Protein AF-A0AAF0U0N3-F1 (afdb_monomer)

pLDDT: mean 76.11, std 12.19, range [49.28, 90.12]

InterPro domains:
  IPR043502 DNA/RNA polymerase superfamily [SSF56672] (22-123)

Solvent-accessible surface area (backbone atoms only — not comparable to f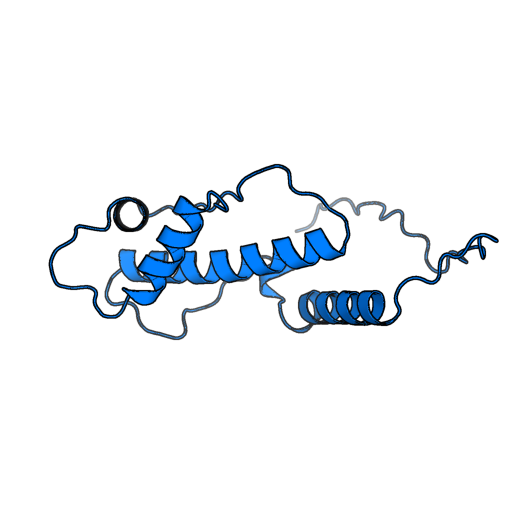ull-atom values): 8880 Å² total; per-residue (Å²): 142,88,81,78,78,78,75,84,73,92,66,73,85,82,70,76,77,73,83,59,97,74,71,68,82,70,56,64,66,58,52,53,52,51,52,51,53,52,51,43,43,68,75,76,32,54,63,78,77,41,98,60,92,77,82,73,93,64,91,58,96,41,70,50,53,43,51,44,53,49,51,44,53,50,46,56,51,50,56,50,50,52,51,54,36,47,77,71,70,50,82,77,93,69,55,48,87,80,87,79,90,52,65,65,34,53,47,50,59,75,46,82,88,68,92,88,84,57,81,96,48,46,67,56,48,56,51,53,36,52,36,45,76,68,49,53,69

Mean predicted aligned error: 12.07 Å

Secondary structure (DSSP, 8-state):
----PPP-----TT------S------HHHHHHHHHHHHHHHHH-HHHHS------SS--SSHHHHHHHHHHHHHHHHHHHHHHHHHTT----SPPP---S-HHHHHHHH-----SS-GGGHHHHHHHHHHHHTT--

Radius of gyration: 20.45 Å; Cα contacts (8 Å, |Δi|>4): 64; chains: 1; bounding box: 47×32×60 Å

Organism: Solanum verrucosum (NCBI:txid315347)

Foldseek 3Di:
DPDDDDDPPPDDDPDDPPPDPPPDPDPPVLVVVLVVLVCCCVPVPVVVVDPDDDDDPDDDPDPLRVQLVVQLVVVVVVVSVCVSCVSVVNDDDFADDDDDPDPSNVCCLVDVPDPDDPPVCVVSSVVSNVCVVVRND

Sequence (137 aa):
MLDCKPAETPMEMNQQLGISSAQQLTDKVCYQRLVGKLIYLTHTRPDITYAKSKKQKVISRSSAEAEFRGMTHGLCELLWIQRVLRDLGVERVGPMKLFCDNKSAIQIAQNPVQHDRTKHVEVDRHFIKEKLDQKII

Structure (mmCIF, N/CA/C/O backbone):
data_AF-A0AAF0U0N3-F1
#
_entry.id   AF-A0AAF0U0N3-F1
#
loop_
_atom_site.group_PDB
_atom_site.id
_atom_site.type_symbol
_atom_site.label_atom_id
_atom_site.label_alt_id
_atom_site.label_comp_id
_atom_site.label_asym_id
_atom_site.label_entity_id
_atom_site.label_seq_id
_atom_site.pdbx_PDB_ins_code
_atom_site.Cartn_x
_atom_site.Cartn_y
_atom_site.Cartn_z
_atom_site.occupancy
_atom_site.B_iso_or_equiv
_atom_site.auth_seq_id
_atom_site.auth_comp_id
_atom_site.auth_asym_id
_atom_site.auth_atom_id
_atom_site.pdbx_PDB_model_num
ATOM 1 N N . MET A 1 1 ? 23.106 4.000 19.436 1.00 49.28 1 MET A N 1
ATOM 2 C CA . MET A 1 1 ? 21.753 4.465 19.813 1.00 49.28 1 MET A CA 1
ATOM 3 C C . MET A 1 1 ? 21.791 4.875 21.288 1.00 49.28 1 MET A C 1
ATOM 5 O O . MET A 1 1 ? 21.147 4.242 22.107 1.00 49.28 1 MET A O 1
ATOM 9 N N . LEU A 1 2 ? 22.644 5.848 21.637 1.00 55.59 2 LEU A N 1
ATOM 10 C CA . LEU A 1 2 ? 22.965 6.198 23.034 1.00 55.59 2 LEU A CA 1
ATOM 11 C C . LEU A 1 2 ? 22.581 7.646 23.406 1.00 55.59 2 LEU A C 1
ATOM 13 O O . LEU A 1 2 ? 22.656 7.988 24.575 1.00 55.59 2 LEU A O 1
ATOM 17 N N . ASP A 1 3 ? 22.077 8.444 22.453 1.00 51.59 3 ASP A N 1
ATOM 18 C CA . ASP A 1 3 ? 21.775 9.876 22.640 1.00 51.59 3 ASP A CA 1
ATOM 19 C C . ASP A 1 3 ? 20.384 10.282 22.108 1.00 51.59 3 ASP A C 1
ATOM 21 O O . ASP A 1 3 ? 20.201 11.351 21.524 1.00 51.59 3 ASP A O 1
ATOM 25 N N . CYS A 1 4 ? 19.367 9.430 22.261 1.00 56.38 4 CYS A N 1
ATOM 26 C CA . CYS A 1 4 ? 17.990 9.852 21.988 1.00 56.38 4 CYS A CA 1
ATOM 27 C C . CYS A 1 4 ? 17.412 10.535 23.235 1.00 56.38 4 CYS A C 1
ATOM 29 O O . CYS A 1 4 ? 17.172 9.870 24.241 1.00 56.38 4 CYS A O 1
ATOM 31 N N . LYS A 1 5 ? 17.160 11.852 23.166 1.00 55.69 5 LYS A N 1
ATOM 32 C CA . LYS A 1 5 ? 16.349 12.553 24.174 1.00 55.69 5 LYS A CA 1
ATOM 33 C C . LYS A 1 5 ? 14.949 11.922 24.194 1.00 55.69 5 LYS A C 1
ATOM 35 O O . LYS A 1 5 ? 14.335 11.845 23.126 1.00 55.69 5 LYS A O 1
ATOM 40 N N . PRO A 1 6 ? 14.441 11.463 25.349 1.00 56.88 6 PRO A N 1
ATOM 41 C CA . PRO A 1 6 ? 13.074 10.971 25.435 1.00 56.88 6 PRO A CA 1
ATOM 42 C C . PRO A 1 6 ? 12.129 12.119 25.071 1.00 56.88 6 PRO A C 1
ATOM 44 O O . PRO A 1 6 ? 12.238 13.215 25.617 1.00 56.88 6 PRO A O 1
ATOM 47 N N . ALA A 1 7 ? 11.239 11.890 24.107 1.00 56.84 7 ALA A N 1
ATOM 48 C CA . ALA A 1 7 ? 10.132 12.804 23.880 1.00 56.84 7 ALA A CA 1
ATOM 49 C C . ALA A 1 7 ? 9.220 12.726 25.111 1.00 56.84 7 ALA A C 1
ATOM 51 O O . ALA A 1 7 ? 8.825 11.624 25.495 1.00 56.84 7 ALA A O 1
ATOM 52 N N . GLU A 1 8 ? 8.894 13.864 25.727 1.00 57.22 8 GLU A N 1
ATOM 53 C CA . GLU A 1 8 ? 7.764 13.950 26.654 1.00 57.22 8 GLU A CA 1
ATOM 54 C C . GLU A 1 8 ? 6.521 13.569 25.854 1.00 57.22 8 GLU A C 1
ATOM 56 O O . GLU A 1 8 ? 5.976 14.379 25.111 1.00 57.22 8 GLU A O 1
ATOM 61 N N . THR A 1 9 ? 6.114 12.303 25.901 1.00 56.28 9 THR A N 1
ATOM 62 C CA . THR A 1 9 ? 4.828 11.894 25.348 1.00 56.28 9 THR A CA 1
ATOM 63 C C . THR A 1 9 ? 3.764 12.505 26.253 1.00 56.28 9 THR A C 1
ATOM 65 O O . THR A 1 9 ? 3.631 12.041 27.388 1.00 56.28 9 THR A O 1
ATOM 68 N N . PRO A 1 10 ? 3.009 13.528 25.812 1.00 58.41 10 PRO A N 1
ATOM 69 C CA . PRO A 1 10 ? 2.047 14.210 26.658 1.00 58.41 10 PRO A CA 1
ATOM 70 C C . PRO A 1 10 ? 0.742 13.420 26.594 1.00 58.41 10 PRO A C 1
ATOM 72 O O . PRO A 1 10 ? -0.268 13.887 26.076 1.00 58.41 10 PRO A O 1
ATOM 75 N N . MET A 1 11 ? 0.787 12.158 27.011 1.00 57.56 11 MET A N 1
ATOM 76 C CA . MET A 1 11 ? -0.404 11.336 27.127 1.00 57.56 11 MET A CA 1
ATOM 77 C C . MET A 1 11 ? -0.525 10.929 28.584 1.00 57.56 11 MET A C 1
ATOM 79 O O . MET A 1 11 ? 0.162 10.018 29.045 1.00 57.56 11 MET A O 1
ATOM 83 N N . GLU A 1 12 ? -1.364 11.658 29.315 1.00 58.62 12 GLU A N 1
ATOM 84 C CA . GLU A 1 12 ? -1.641 11.358 30.712 1.00 58.62 12 GLU A CA 1
ATOM 85 C C . GLU A 1 12 ? -2.290 9.978 30.833 1.00 58.62 12 GLU A C 1
ATOM 87 O O . GLU A 1 12 ? -3.365 9.698 30.293 1.00 58.62 12 GLU A O 1
ATOM 92 N N . MET A 1 13 ? -1.610 9.089 31.551 1.00 53.50 13 MET A N 1
ATOM 93 C CA . MET A 1 13 ? -2.130 7.772 31.878 1.00 53.50 13 MET A CA 1
ATOM 94 C C . MET A 1 13 ? -3.292 7.941 32.866 1.00 53.50 13 MET A C 1
ATOM 96 O O . MET A 1 13 ? -3.121 8.532 33.928 1.00 53.50 13 MET A O 1
ATOM 100 N N . ASN A 1 14 ? -4.458 7.380 32.536 1.00 59.09 14 ASN A N 1
ATOM 101 C CA . ASN A 1 14 ? -5.682 7.406 33.353 1.00 59.09 14 ASN A CA 1
ATOM 102 C C . ASN A 1 14 ? -6.459 8.736 33.385 1.00 59.09 14 ASN A C 1
ATOM 104 O O . ASN A 1 14 ? -7.241 8.947 34.315 1.00 59.09 14 ASN A O 1
ATOM 108 N N . GLN A 1 15 ? -6.319 9.608 32.378 1.00 67.06 15 GLN A N 1
ATOM 109 C CA . GLN A 1 15 ? -7.196 10.775 32.267 1.00 67.06 15 GLN A CA 1
ATOM 110 C C . GLN A 1 15 ? -8.661 10.326 32.169 1.00 67.06 15 GLN A C 1
ATOM 112 O O . GLN A 1 15 ? -9.078 9.687 31.198 1.00 67.06 15 GLN A O 1
ATOM 117 N N . GLN A 1 16 ? -9.449 10.640 33.198 1.00 59.91 16 GLN A N 1
ATOM 118 C CA . GLN A 1 16 ? -10.874 10.345 33.197 1.00 59.91 16 GLN A CA 1
ATOM 119 C C . GLN A 1 16 ? -11.551 11.265 32.184 1.00 59.91 16 GLN A C 1
ATOM 121 O O . GLN A 1 16 ? -11.642 12.475 32.387 1.00 59.91 16 GLN A O 1
ATOM 126 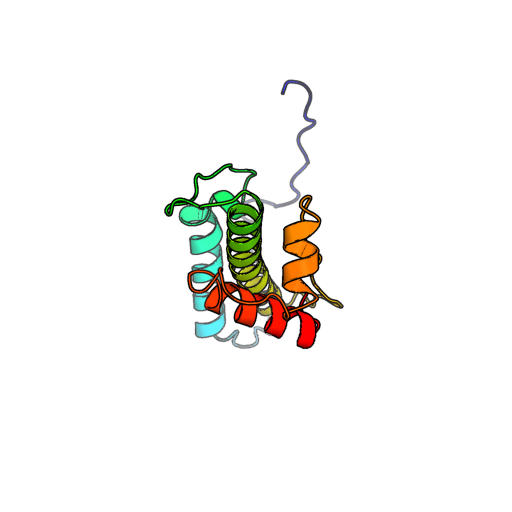N N . LEU A 1 17 ? -11.988 10.690 31.064 1.00 60.91 17 LEU A N 1
ATOM 127 C CA . LEU A 1 17 ? -12.780 11.401 30.070 1.00 60.91 17 LEU A CA 1
ATOM 128 C C . LEU A 1 17 ? -14.098 11.803 30.738 1.00 60.91 17 LEU A C 1
ATOM 130 O O . LEU A 1 17 ? -14.968 10.962 30.967 1.00 60.91 17 LEU A O 1
ATOM 134 N N . GLY A 1 18 ? -14.217 13.081 31.100 1.00 55.69 18 GLY A N 1
ATOM 135 C CA . GLY A 1 18 ? -15.458 13.633 31.621 1.00 55.69 18 GLY A CA 1
ATOM 136 C C . GLY A 1 18 ? -16.583 13.352 30.631 1.00 55.69 18 GLY A C 1
ATOM 137 O O . GLY A 1 18 ? -16.448 13.635 29.438 1.00 55.69 18 GLY A O 1
ATOM 138 N N . ILE A 1 19 ? -17.679 12.766 31.118 1.00 59.56 19 ILE A N 1
ATOM 139 C CA . ILE A 1 19 ? -18.883 12.542 30.319 1.00 59.56 19 ILE A CA 1
ATOM 140 C C . ILE A 1 19 ? -19.403 13.927 29.947 1.00 59.56 19 ILE A C 1
ATOM 142 O O . ILE A 1 19 ? -20.023 14.620 30.751 1.00 59.56 19 ILE A O 1
ATOM 146 N N . SER A 1 20 ? -19.084 14.361 28.733 1.00 55.97 20 SER A N 1
ATOM 147 C CA . SER A 1 20 ? -19.640 15.583 28.181 1.00 55.97 20 SER A CA 1
ATOM 148 C C . SER A 1 20 ? -21.118 15.294 27.943 1.00 55.97 20 SER A C 1
ATOM 150 O O . SER A 1 20 ? -21.459 14.341 27.247 1.00 55.97 20 SER A O 1
ATOM 152 N N . SER A 1 21 ? -22.005 16.090 28.533 1.00 51.50 21 SER A N 1
ATOM 153 C CA . SER A 1 21 ? -23.469 15.922 28.552 1.00 51.50 21 SER A CA 1
ATOM 154 C C . SER A 1 21 ? -24.160 15.993 27.175 1.00 51.50 21 SER A C 1
ATOM 156 O O . SER A 1 21 ? -25.382 16.076 27.093 1.00 51.50 21 SER A O 1
ATOM 158 N N . ALA A 1 22 ? -23.393 15.909 26.089 1.00 52.06 22 ALA A N 1
ATOM 159 C CA . ALA A 1 22 ? -23.838 15.870 24.705 1.00 52.06 22 ALA A CA 1
ATOM 160 C C . ALA A 1 22 ? -23.179 14.699 23.951 1.00 52.06 22 ALA A C 1
ATOM 162 O O . ALA A 1 22 ? -22.658 14.869 22.849 1.00 52.06 22 ALA A O 1
ATOM 163 N N . GLN A 1 23 ? -23.153 13.505 24.553 1.00 55.81 23 GLN A N 1
ATOM 164 C CA . GLN A 1 23 ? -22.628 12.305 23.904 1.00 55.81 23 GLN A CA 1
ATOM 165 C C . GLN A 1 23 ? -23.557 11.916 22.739 1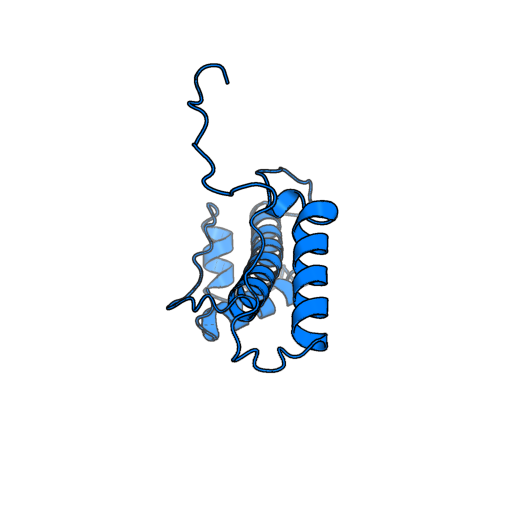.00 55.81 23 GLN A C 1
ATOM 167 O O . GLN A 1 23 ? -24.522 11.170 22.905 1.00 55.81 23 GLN A O 1
ATOM 172 N N . GLN A 1 24 ? -23.284 12.444 21.543 1.00 58.34 24 GLN A N 1
ATOM 173 C CA . GLN A 1 24 ? -23.803 11.868 20.306 1.00 58.34 24 GLN A CA 1
ATOM 174 C C . GLN A 1 24 ? -23.464 10.376 20.334 1.00 58.34 24 GLN A C 1
ATOM 176 O O . GLN A 1 24 ? -22.336 10.006 20.659 1.00 58.34 24 GLN A O 1
ATOM 181 N N . LEU A 1 25 ? -24.452 9.525 20.058 1.00 52.94 25 LEU A N 1
ATOM 182 C CA . LEU A 1 25 ? -24.298 8.076 20.049 1.00 52.94 25 LEU A CA 1
ATOM 183 C C . LEU A 1 25 ? -23.283 7.707 18.953 1.00 52.94 25 LEU A C 1
ATOM 185 O O . LEU A 1 25 ? -23.655 7.501 17.800 1.00 52.94 25 LEU A O 1
ATOM 189 N N . THR A 1 26 ? -21.990 7.703 19.283 1.00 61.47 26 THR A N 1
ATOM 190 C CA . THR A 1 26 ? -20.934 7.296 18.358 1.00 61.47 26 THR A CA 1
ATOM 191 C C . THR A 1 26 ? -21.268 5.890 17.898 1.00 61.47 26 THR A C 1
ATOM 193 O O . THR A 1 26 ? -21.473 5.004 18.730 1.00 61.47 26 THR A O 1
ATOM 196 N N . ASP A 1 27 ? -21.356 5.690 16.584 1.00 75.69 27 ASP A N 1
ATOM 197 C CA . ASP A 1 27 ? -21.698 4.394 16.015 1.00 75.69 27 ASP A CA 1
ATOM 198 C C . ASP A 1 27 ? -20.731 3.327 16.554 1.00 75.69 27 ASP A C 1
ATOM 200 O O . ASP A 1 27 ? -19.535 3.302 16.235 1.00 75.69 27 ASP A O 1
ATOM 204 N N . LYS A 1 28 ? -21.268 2.450 17.409 1.00 78.69 28 LYS A N 1
ATOM 205 C CA . LYS A 1 28 ? -20.537 1.378 18.088 1.00 78.69 28 LYS A CA 1
ATOM 206 C C . LYS A 1 28 ? -19.781 0.509 17.083 1.00 78.69 28 LYS A C 1
ATOM 208 O O . LYS A 1 28 ? -18.674 0.059 17.377 1.00 78.69 28 LYS A O 1
ATOM 213 N N . VAL A 1 29 ? -20.353 0.307 15.894 1.00 83.75 29 VAL A N 1
ATOM 214 C CA . VAL A 1 29 ? -19.753 -0.495 14.824 1.00 83.75 29 VAL A CA 1
ATOM 215 C C . VAL A 1 29 ? -18.526 0.208 14.250 1.00 83.75 29 VAL A C 1
ATOM 217 O O . VAL A 1 29 ? -17.486 -0.427 14.064 1.00 83.75 29 VAL A O 1
ATOM 220 N N . CYS A 1 30 ? -18.607 1.520 14.017 1.00 79.19 30 CYS A N 1
ATOM 221 C CA . CYS A 1 30 ? -17.485 2.317 13.525 1.00 79.19 30 CYS A CA 1
ATOM 222 C C . CYS A 1 30 ? -16.307 2.289 14.510 1.00 79.19 30 CYS A C 1
ATOM 224 O O . CYS A 1 30 ? -15.173 2.009 14.115 1.00 79.19 30 CYS A O 1
ATOM 226 N N . TYR A 1 31 ? -16.592 2.469 15.803 1.00 82.69 31 TYR A N 1
ATOM 227 C CA . TYR A 1 31 ? -15.579 2.402 16.855 1.00 82.69 31 TYR A CA 1
ATOM 228 C C . TYR A 1 31 ? -14.914 1.018 16.936 1.00 82.69 31 TYR A C 1
ATOM 230 O O . TYR A 1 31 ? -13.689 0.919 16.890 1.00 82.69 31 TYR A O 1
ATOM 238 N N . GLN A 1 32 ? -15.695 -0.068 16.976 1.00 87.06 32 GLN A N 1
ATOM 239 C CA . GLN A 1 32 ? -15.154 -1.435 17.001 1.00 87.06 32 GLN A CA 1
ATOM 240 C C . GLN A 1 32 ? -14.305 -1.747 15.761 1.00 87.06 32 GLN A C 1
ATOM 242 O O . GLN A 1 32 ? -13.237 -2.354 15.872 1.00 87.06 32 GLN A O 1
ATOM 247 N N . ARG A 1 33 ? -14.744 -1.295 14.580 1.00 88.00 33 ARG A N 1
ATOM 248 C CA . ARG A 1 33 ? -13.999 -1.459 13.326 1.00 88.00 33 ARG A CA 1
ATOM 249 C C . ARG A 1 33 ? -12.670 -0.708 13.357 1.00 88.00 33 ARG A C 1
ATOM 251 O O . ARG A 1 33 ? -11.658 -1.251 12.914 1.00 88.00 33 ARG A O 1
ATOM 258 N N . LEU A 1 34 ? -12.665 0.521 13.868 1.00 87.00 34 LEU A N 1
ATOM 259 C CA . LEU A 1 34 ? -11.460 1.331 14.007 1.00 87.00 34 LEU A CA 1
ATOM 260 C C . LEU A 1 34 ? -10.467 0.688 14.982 1.00 87.00 34 LEU A C 1
ATOM 262 O O . LEU A 1 34 ? -9.305 0.495 14.627 1.00 87.00 34 LEU A O 1
ATOM 266 N N . VAL A 1 35 ? -10.932 0.284 16.167 1.00 88.06 35 VAL A N 1
ATOM 267 C CA . VAL A 1 35 ? -10.108 -0.417 17.163 1.00 88.06 35 VAL A CA 1
ATOM 268 C C . VAL A 1 35 ? -9.508 -1.693 16.566 1.00 88.06 35 VAL A C 1
ATOM 270 O O . VAL A 1 35 ? -8.308 -1.924 16.699 1.00 88.06 35 VAL A O 1
ATOM 273 N N . GLY A 1 36 ? -10.292 -2.477 15.818 1.00 90.12 36 GLY A N 1
ATOM 274 C CA . GLY A 1 36 ? -9.792 -3.665 15.120 1.00 90.12 36 GLY A CA 1
ATOM 275 C C . GLY A 1 36 ? -8.679 -3.356 14.110 1.00 90.12 36 GLY A C 1
ATOM 276 O O . GLY A 1 36 ? -7.665 -4.054 14.077 1.00 90.12 36 GLY A O 1
ATOM 277 N N . LYS A 1 37 ? -8.816 -2.281 13.321 1.00 88.50 37 LYS A N 1
ATOM 278 C CA . LYS A 1 37 ? -7.770 -1.827 12.384 1.00 88.50 37 LYS A CA 1
ATOM 279 C C . LYS A 1 37 ? -6.488 -1.403 13.108 1.00 88.50 37 LYS A C 1
ATOM 281 O O . LYS A 1 37 ? -5.401 -1.714 12.627 1.00 88.50 37 LYS A O 1
ATOM 286 N N . LEU A 1 38 ? -6.607 -0.728 14.253 1.00 86.25 38 LEU A N 1
ATOM 287 C CA . LEU A 1 38 ? -5.462 -0.301 15.066 1.00 86.25 38 LEU A CA 1
ATOM 288 C C . LEU A 1 38 ? -4.737 -1.492 15.703 1.00 86.25 38 LEU A C 1
ATOM 290 O O . LEU A 1 38 ? -3.515 -1.564 15.623 1.00 86.25 38 LEU A O 1
ATOM 294 N N . ILE A 1 39 ? -5.474 -2.463 16.250 1.00 87.06 39 ILE A N 1
ATOM 295 C CA . ILE A 1 39 ? -4.899 -3.712 16.777 1.00 87.06 39 ILE A CA 1
ATOM 296 C C . ILE A 1 39 ? -4.182 -4.484 15.663 1.00 87.06 39 ILE A C 1
ATOM 298 O O . ILE A 1 39 ? -3.081 -4.994 15.865 1.00 87.06 39 ILE A O 1
ATOM 302 N N . TYR A 1 40 ? -4.774 -4.551 14.466 1.00 86.38 40 TYR A N 1
ATOM 303 C CA . TYR A 1 40 ? -4.134 -5.189 13.316 1.00 86.38 40 TYR A CA 1
ATOM 304 C C . TYR A 1 40 ? -2.818 -4.490 12.9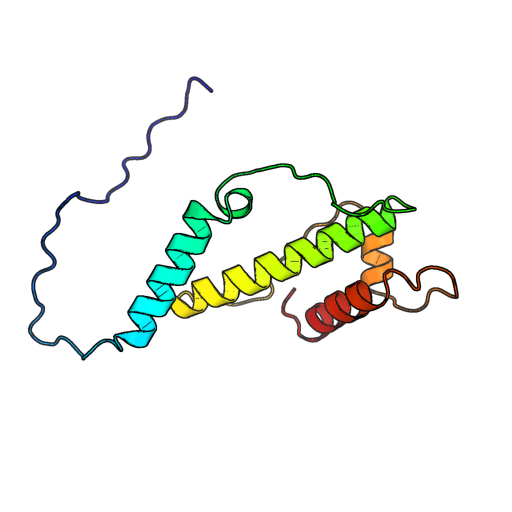32 1.00 86.38 40 TYR A C 1
ATOM 306 O O . TYR A 1 40 ? -1.803 -5.149 12.696 1.00 86.38 40 TYR A O 1
ATOM 314 N N . LEU A 1 41 ? -2.810 -3.151 12.930 1.00 82.94 41 LEU A N 1
ATOM 315 C CA . LEU A 1 41 ? -1.611 -2.359 12.660 1.00 82.94 41 LEU A CA 1
ATOM 316 C C . LEU A 1 41 ? -0.486 -2.673 13.655 1.00 82.94 41 LEU A C 1
ATOM 318 O O . LEU A 1 41 ? 0.641 -2.924 13.240 1.00 82.94 41 LEU A O 1
ATOM 322 N N . THR A 1 42 ? -0.788 -2.691 14.955 1.00 78.75 42 THR A N 1
ATOM 323 C CA . THR A 1 42 ? 0.226 -2.849 16.006 1.00 78.75 42 THR A CA 1
ATOM 324 C C . THR A 1 42 ? 0.713 -4.288 16.164 1.00 78.75 42 THR A C 1
ATOM 326 O O . THR A 1 42 ? 1.910 -4.502 16.343 1.00 78.75 42 THR A O 1
ATOM 329 N N . HIS A 1 43 ? -0.177 -5.281 16.070 1.00 80.00 43 HIS A N 1
ATOM 330 C CA . HIS A 1 43 ? 0.170 -6.679 16.347 1.00 80.00 43 HIS A CA 1
ATOM 331 C C . HIS A 1 43 ? 0.562 -7.488 15.110 1.00 80.00 43 HIS A C 1
ATOM 333 O O . HIS A 1 43 ? 1.399 -8.384 15.207 1.00 80.00 43 HIS A O 1
ATOM 339 N N . THR A 1 44 ? -0.049 -7.224 13.952 1.00 80.50 44 THR A N 1
ATOM 340 C CA . THR A 1 44 ? 0.109 -8.069 12.751 1.00 80.50 44 THR A CA 1
ATOM 341 C C . THR A 1 44 ? 0.897 -7.400 11.630 1.00 80.50 44 THR A C 1
ATOM 343 O O . THR A 1 44 ? 1.380 -8.108 10.745 1.00 80.50 44 THR A O 1
ATOM 346 N N . ARG A 1 45 ? 1.084 -6.071 11.674 1.00 78.81 45 ARG A N 1
ATOM 347 C CA . ARG A 1 45 ? 1.830 -5.287 10.670 1.00 78.81 45 ARG A CA 1
ATOM 348 C C . ARG A 1 45 ? 3.024 -4.507 11.245 1.00 78.81 45 ARG A C 1
ATOM 350 O O . ARG A 1 45 ? 3.107 -3.287 11.096 1.00 78.81 45 ARG A O 1
ATOM 357 N N . PRO A 1 46 ? 3.999 -5.209 11.852 1.00 75.38 46 PRO A N 1
ATOM 358 C CA . PRO A 1 46 ? 5.222 -4.587 12.354 1.00 75.38 46 PRO A CA 1
ATOM 359 C C . PRO A 1 46 ? 6.011 -3.786 11.304 1.00 75.38 46 PRO A C 1
ATOM 361 O O . PRO A 1 46 ? 6.737 -2.858 11.622 1.00 75.38 46 PRO A O 1
ATOM 364 N N . ASP A 1 47 ? 5.898 -4.183 10.044 1.00 77.81 47 ASP A N 1
ATOM 365 C CA . ASP A 1 47 ? 6.550 -3.576 8.887 1.00 77.81 47 ASP A CA 1
ATOM 366 C C . ASP A 1 47 ? 6.058 -2.159 8.558 1.00 77.81 47 ASP A C 1
ATOM 368 O O . ASP A 1 47 ? 6.775 -1.411 7.901 1.00 77.81 47 ASP A O 1
ATOM 372 N N . ILE A 1 48 ? 4.870 -1.779 9.037 1.00 78.19 48 ILE A N 1
ATOM 373 C CA . ILE A 1 48 ? 4.354 -0.408 8.924 1.00 78.19 48 ILE A CA 1
ATOM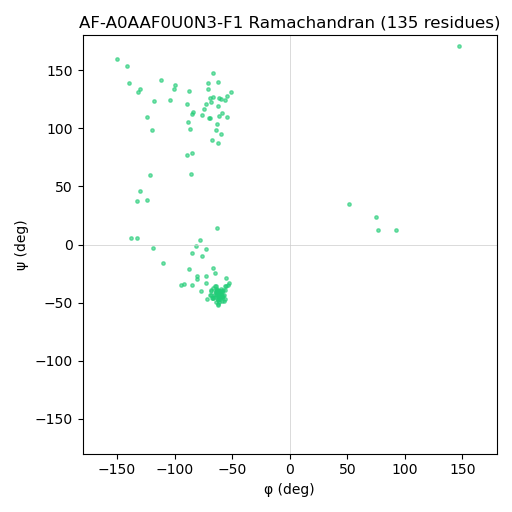 374 C C . ILE A 1 48 ? 4.728 0.420 10.161 1.00 78.19 48 ILE A C 1
ATOM 376 O O . ILE A 1 48 ? 4.954 1.623 10.054 1.00 78.19 48 ILE A O 1
ATOM 380 N N . THR A 1 49 ? 4.777 -0.202 11.344 1.00 74.69 49 THR A N 1
ATOM 381 C CA . THR A 1 49 ? 5.038 0.507 12.608 1.00 74.69 49 THR A CA 1
ATOM 382 C C . THR A 1 49 ? 6.520 0.787 12.837 1.00 74.69 49 THR A C 1
ATOM 384 O O . THR A 1 49 ? 6.853 1.774 13.490 1.00 74.69 49 THR A O 1
ATOM 387 N N . TYR A 1 50 ? 7.416 -0.033 12.284 1.00 78.12 50 TYR A N 1
ATOM 388 C CA . TYR A 1 50 ? 8.857 0.184 12.328 1.00 78.12 50 TYR A CA 1
ATOM 389 C C . TYR A 1 50 ? 9.533 -0.206 11.012 1.00 78.12 50 TYR A C 1
ATOM 391 O O . TYR A 1 50 ? 9.071 -1.082 10.283 1.00 78.12 50 TYR A O 1
ATOM 399 N N . ALA A 1 51 ? 10.676 0.422 10.722 1.00 76.19 51 ALA A N 1
ATOM 400 C CA . ALA A 1 51 ? 11.467 0.100 9.540 1.00 76.19 51 ALA A CA 1
ATOM 401 C C . ALA A 1 51 ? 11.932 -1.365 9.597 1.00 76.19 51 ALA A C 1
ATOM 403 O O . ALA A 1 51 ? 12.772 -1.737 10.420 1.00 76.19 51 ALA A O 1
ATOM 404 N N . LYS A 1 52 ? 11.379 -2.206 8.719 1.00 81.06 52 LYS A N 1
ATOM 405 C CA . LYS A 1 52 ? 11.693 -3.634 8.643 1.00 81.06 52 LYS A CA 1
ATOM 406 C C . LYS A 1 52 ? 11.968 -4.045 7.205 1.00 81.06 52 LYS A C 1
ATOM 408 O O . LYS A 1 52 ? 11.173 -3.785 6.312 1.00 81.06 52 LYS A O 1
ATOM 413 N N . SER A 1 53 ? 13.070 -4.757 6.990 1.00 80.81 53 SER A N 1
ATOM 414 C CA . SER A 1 53 ? 13.353 -5.398 5.703 1.00 80.81 53 SER A CA 1
ATOM 415 C C . SER A 1 53 ? 12.725 -6.790 5.649 1.00 80.81 53 SER A C 1
ATOM 417 O O . SER A 1 53 ? 12.882 -7.586 6.578 1.00 80.81 53 SER A O 1
ATOM 419 N N . LYS A 1 54 ? 12.028 -7.108 4.554 1.00 82.06 54 LYS A N 1
ATOM 420 C CA . LYS A 1 54 ? 11.394 -8.414 4.328 1.00 82.06 54 LYS A CA 1
ATOM 421 C C . LYS A 1 54 ? 11.774 -8.951 2.951 1.00 82.06 54 LYS A C 1
ATOM 423 O O . LYS A 1 54 ? 11.705 -8.234 1.961 1.00 82.06 54 LYS A O 1
ATOM 428 N N . LYS A 1 55 ? 12.151 -10.232 2.884 1.00 85.38 55 LYS A N 1
ATOM 429 C CA . LYS A 1 55 ? 12.414 -10.912 1.607 1.00 85.38 55 LYS A CA 1
ATOM 430 C C . LYS A 1 55 ? 11.101 -11.148 0.855 1.00 85.38 55 LYS A C 1
ATOM 432 O O . LYS A 1 55 ? 10.104 -11.547 1.462 1.00 85.38 55 LYS A O 1
ATOM 437 N N . GLN A 1 56 ? 11.113 -10.938 -0.460 1.00 85.12 56 GLN A N 1
ATOM 438 C CA . GLN A 1 56 ? 9.993 -11.303 -1.327 1.00 85.12 56 GLN A CA 1
ATOM 439 C C . GLN A 1 56 ? 9.768 -12.818 -1.277 1.00 85.12 56 GLN A C 1
ATOM 441 O O . GLN A 1 56 ? 10.719 -13.598 -1.248 1.00 85.12 56 GLN A O 1
ATOM 446 N N . LYS A 1 57 ? 8.498 -13.241 -1.252 1.00 85.94 57 LYS A N 1
ATOM 447 C CA . LYS A 1 57 ? 8.137 -14.668 -1.200 1.00 85.94 57 LYS A CA 1
ATOM 448 C C . LYS A 1 57 ? 8.396 -15.378 -2.534 1.00 85.94 57 LYS A C 1
ATOM 450 O O . LYS A 1 57 ? 8.609 -16.585 -2.553 1.00 85.94 57 LYS A O 1
ATOM 455 N N . VAL A 1 58 ? 8.348 -14.633 -3.635 1.00 84.00 58 VAL A N 1
ATOM 456 C CA . VAL A 1 58 ? 8.492 -15.140 -5.002 1.00 84.00 58 VAL A CA 1
ATOM 457 C C . VAL A 1 58 ? 9.799 -14.622 -5.590 1.00 84.00 58 VAL A C 1
ATOM 459 O O . VAL A 1 58 ? 10.181 -13.478 -5.350 1.00 84.00 58 VAL A O 1
ATOM 462 N N . ILE A 1 59 ? 10.476 -15.470 -6.362 1.00 82.81 59 ILE A N 1
ATOM 463 C CA . ILE A 1 59 ? 11.713 -15.118 -7.059 1.00 82.81 59 ILE A CA 1
ATOM 464 C C . ILE A 1 59 ? 11.381 -14.158 -8.208 1.00 82.81 59 ILE A C 1
ATOM 466 O O . ILE A 1 59 ? 10.444 -14.386 -8.976 1.00 82.81 59 ILE A O 1
ATOM 470 N N . SER A 1 60 ? 12.159 -13.088 -8.329 1.00 83.69 60 SER A N 1
ATOM 471 C CA . SER A 1 60 ? 12.057 -12.117 -9.419 1.00 83.69 60 SER A CA 1
ATOM 472 C C . SER A 1 60 ? 13.143 -12.405 -10.451 1.00 83.69 60 SER A C 1
ATOM 474 O O . SER A 1 60 ? 14.294 -12.650 -10.091 1.00 83.69 60 SER A O 1
ATOM 476 N N . ARG A 1 61 ? 12.789 -12.412 -11.741 1.00 82.38 61 ARG A N 1
ATOM 477 C CA . ARG A 1 61 ? 13.727 -12.767 -12.824 1.00 82.38 61 ARG A CA 1
ATOM 478 C C . ARG A 1 61 ? 14.582 -11.584 -13.282 1.00 82.38 61 ARG A C 1
ATOM 480 O O . ARG A 1 61 ? 15.494 -11.764 -14.083 1.00 82.38 61 ARG A O 1
ATOM 487 N N . SER A 1 62 ? 14.291 -10.386 -12.780 1.00 84.25 62 SER A N 1
ATOM 488 C CA . SER A 1 62 ? 15.073 -9.167 -12.985 1.00 84.25 62 SER A CA 1
ATOM 489 C C . SER A 1 62 ? 14.945 -8.231 -11.777 1.00 84.25 62 SER A C 1
ATOM 491 O O . SER A 1 62 ? 13.985 -8.327 -11.010 1.00 84.25 62 SER A O 1
ATOM 493 N N . SER A 1 63 ? 15.891 -7.300 -11.620 1.00 84.62 63 SER A N 1
ATOM 494 C CA . SER A 1 63 ? 15.803 -6.244 -10.598 1.00 84.62 63 SER A CA 1
ATOM 495 C C . SER A 1 63 ? 14.602 -5.317 -10.839 1.00 84.62 63 SER A C 1
ATOM 497 O O . SER A 1 63 ? 13.911 -4.967 -9.890 1.00 84.62 63 SER A O 1
ATOM 499 N N . ALA A 1 64 ? 14.287 -4.996 -12.100 1.00 83.94 64 ALA A N 1
ATOM 500 C CA . ALA A 1 64 ? 13.109 -4.200 -12.455 1.00 83.94 64 ALA A CA 1
ATOM 501 C C . ALA A 1 64 ? 11.803 -4.853 -11.988 1.00 83.94 64 ALA A C 1
ATOM 503 O O . ALA A 1 64 ? 10.959 -4.195 -11.392 1.00 83.94 64 ALA A O 1
ATOM 504 N N . GLU A 1 65 ? 11.661 -6.162 -12.201 1.00 82.50 65 GLU A N 1
ATOM 505 C CA . GLU A 1 65 ? 10.517 -6.940 -11.718 1.00 82.50 65 GLU A CA 1
ATOM 506 C C . GLU A 1 65 ? 10.438 -6.973 -10.187 1.00 82.50 65 GLU A C 1
ATOM 508 O O . GLU A 1 65 ? 9.347 -6.867 -9.628 1.00 82.50 65 GLU A O 1
ATOM 513 N N . ALA A 1 66 ? 11.580 -7.109 -9.506 1.00 86.38 66 ALA A N 1
ATOM 514 C CA . ALA A 1 66 ? 11.623 -7.102 -8.049 1.00 86.38 66 ALA A CA 1
ATOM 515 C C . ALA A 1 66 ? 11.130 -5.761 -7.485 1.00 86.38 66 ALA A C 1
ATOM 517 O O . ALA A 1 66 ? 10.257 -5.754 -6.617 1.00 86.38 66 ALA A O 1
ATOM 518 N N . GLU A 1 67 ? 11.625 -4.647 -8.023 1.00 87.62 67 GLU A N 1
ATOM 519 C CA . GLU A 1 67 ? 11.199 -3.300 -7.629 1.00 87.62 67 GLU A CA 1
ATOM 520 C C . GLU A 1 67 ? 9.722 -3.065 -7.922 1.00 87.62 67 GLU A C 1
ATOM 522 O O . GLU A 1 67 ? 8.984 -2.566 -7.080 1.00 87.62 67 GLU A O 1
ATOM 527 N N . PHE A 1 68 ? 9.242 -3.522 -9.074 1.00 84.06 68 PHE A N 1
ATOM 528 C CA . PHE A 1 68 ? 7.847 -3.363 -9.461 1.00 84.06 68 PHE A CA 1
ATOM 529 C C . PHE A 1 68 ? 6.870 -4.104 -8.533 1.00 84.06 68 PHE A C 1
ATOM 531 O O . PHE A 1 68 ? 5.826 -3.581 -8.129 1.00 84.06 68 PHE A O 1
ATOM 538 N N . ARG A 1 69 ? 7.236 -5.320 -8.119 1.00 85.31 69 ARG A N 1
ATOM 539 C CA . ARG A 1 69 ? 6.504 -6.060 -7.082 1.00 85.31 69 ARG A CA 1
ATOM 540 C C . ARG A 1 69 ? 6.570 -5.345 -5.736 1.00 85.31 69 ARG A C 1
ATOM 542 O O . ARG A 1 69 ? 5.563 -5.266 -5.037 1.00 85.31 69 ARG A O 1
ATOM 549 N N . GLY A 1 70 ? 7.735 -4.800 -5.384 1.00 87.94 70 GLY A N 1
ATOM 550 C CA . GLY A 1 70 ? 7.921 -3.973 -4.190 1.00 87.94 70 GLY A CA 1
ATOM 551 C C . GLY A 1 70 ? 6.984 -2.765 -4.177 1.00 87.94 70 GLY A C 1
ATOM 552 O O . GLY A 1 70 ? 6.258 -2.567 -3.205 1.00 87.94 70 GLY A O 1
ATOM 553 N N . MET A 1 71 ? 6.915 -2.029 -5.288 1.00 87.88 71 MET A N 1
ATOM 554 C CA . MET A 1 71 ? 5.990 -0.913 -5.490 1.00 87.88 71 MET A CA 1
ATOM 555 C C . MET A 1 71 ? 4.536 -1.347 -5.297 1.00 87.88 71 MET A C 1
ATOM 557 O O . MET A 1 71 ? 3.798 -0.700 -4.562 1.00 87.88 71 MET A O 1
ATOM 561 N N . THR A 1 72 ? 4.128 -2.469 -5.893 1.00 87.56 72 THR A N 1
ATOM 562 C CA . THR A 1 72 ? 2.756 -2.992 -5.767 1.00 87.56 72 THR A CA 1
ATOM 563 C C . THR A 1 72 ? 2.394 -3.304 -4.315 1.00 87.56 72 THR A C 1
ATOM 565 O O . THR A 1 72 ? 1.325 -2.917 -3.836 1.00 87.56 72 THR A O 1
ATOM 568 N N . HIS A 1 73 ? 3.299 -3.956 -3.581 1.00 87.31 73 HIS A N 1
ATOM 569 C CA . HIS A 1 73 ? 3.122 -4.209 -2.153 1.00 87.31 73 HIS A CA 1
ATOM 570 C C . HIS A 1 73 ? 3.037 -2.906 -1.348 1.00 87.31 73 HIS A C 1
ATOM 572 O O . HIS A 1 73 ? 2.094 -2.740 -0.572 1.00 87.31 73 HIS A O 1
ATOM 578 N N . GLY A 1 74 ? 3.948 -1.960 -1.591 1.00 87.69 74 GLY A N 1
ATOM 579 C CA . GLY A 1 74 ? 3.945 -0.650 -0.938 1.00 87.69 74 GLY A CA 1
ATOM 580 C C . GLY A 1 74 ? 2.659 0.136 -1.200 1.00 87.69 74 GLY A C 1
ATOM 581 O O . GLY A 1 74 ? 2.112 0.746 -0.287 1.00 87.69 74 GLY A O 1
ATOM 582 N N . LEU A 1 75 ? 2.097 0.061 -2.409 1.00 88.69 75 LEU A N 1
ATOM 583 C CA . LEU A 1 75 ? 0.814 0.689 -2.732 1.00 88.69 75 LEU A CA 1
ATOM 584 C C . LEU A 1 75 ? -0.362 0.082 -1.984 1.00 88.69 75 LEU A C 1
ATOM 586 O O . LEU A 1 75 ? -1.215 0.819 -1.491 1.00 88.69 75 LEU A O 1
ATOM 590 N N . CYS A 1 76 ? -0.429 -1.245 -1.883 1.00 86.88 76 CYS A N 1
ATOM 591 C CA . CYS A 1 76 ? -1.476 -1.910 -1.111 1.00 86.88 76 CYS A CA 1
ATOM 592 C C . CYS A 1 76 ? -1.456 -1.464 0.358 1.00 86.88 76 CYS A C 1
ATOM 594 O O . CYS A 1 76 ? -2.509 -1.214 0.949 1.00 86.88 76 CYS A O 1
ATOM 596 N N . GLU A 1 77 ? -0.264 -1.321 0.934 1.00 87.56 77 GLU A N 1
ATOM 597 C CA . GLU A 1 77 ? -0.067 -0.836 2.302 1.00 87.56 77 GLU A CA 1
ATOM 598 C C . GLU A 1 77 ? -0.463 0.628 2.443 1.00 87.56 77 GLU A C 1
ATOM 600 O O . GLU A 1 77 ? -1.221 0.986 3.343 1.00 87.56 77 GLU A O 1
ATOM 605 N N . LEU A 1 78 ? -0.028 1.458 1.502 1.00 87.19 78 LEU A N 1
ATOM 606 C CA . LEU A 1 78 ? -0.301 2.885 1.464 1.00 87.19 78 LEU A CA 1
ATOM 607 C C . LEU A 1 78 ? -1.805 3.177 1.333 1.00 87.19 78 LEU A C 1
ATOM 609 O O . LEU A 1 78 ? -2.356 3.973 2.093 1.00 87.19 78 LEU A O 1
ATOM 613 N N . LEU A 1 79 ? -2.505 2.457 0.451 1.00 87.88 79 LEU A N 1
ATOM 614 C CA . LEU A 1 79 ? -3.965 2.510 0.312 1.00 87.88 79 LEU A CA 1
ATOM 615 C C . LEU A 1 79 ? -4.685 2.067 1.587 1.00 87.88 79 LEU A C 1
ATOM 617 O O . LEU A 1 79 ? -5.717 2.637 1.950 1.00 87.88 79 LEU A O 1
ATOM 621 N N . TRP A 1 80 ? -4.180 1.032 2.259 1.00 88.38 80 TRP A N 1
ATOM 622 C CA . TRP A 1 80 ? -4.760 0.569 3.514 1.00 88.38 80 TRP A CA 1
ATOM 623 C C . TRP A 1 80 ? -4.590 1.618 4.620 1.00 88.38 80 TRP A C 1
ATOM 625 O O . TRP A 1 80 ? -5.575 1.970 5.270 1.00 88.38 80 TRP A O 1
ATOM 635 N N . ILE A 1 81 ? -3.392 2.196 4.763 1.00 86.75 81 ILE A N 1
ATOM 636 C CA . ILE A 1 81 ? -3.112 3.291 5.704 1.00 86.75 81 ILE A CA 1
ATOM 637 C C . ILE A 1 81 ? -4.020 4.487 5.413 1.00 86.75 81 ILE A C 1
ATOM 639 O O . ILE A 1 81 ? -4.627 5.026 6.334 1.00 86.75 81 ILE A O 1
ATOM 643 N N . GLN A 1 82 ? -4.196 4.870 4.146 1.00 86.50 82 GLN A N 1
ATOM 644 C CA . GLN A 1 82 ? -5.089 5.968 3.769 1.00 86.50 82 GLN A CA 1
ATOM 645 C C . GLN A 1 82 ? -6.533 5.730 4.233 1.00 86.50 82 GLN A C 1
ATOM 647 O O . GLN A 1 82 ? -7.191 6.660 4.698 1.00 86.50 82 GLN A O 1
ATOM 652 N N . ARG A 1 83 ? -7.034 4.489 4.149 1.00 86.62 83 ARG A N 1
ATOM 653 C CA . ARG A 1 83 ? -8.370 4.137 4.662 1.00 86.62 83 ARG A CA 1
ATOM 654 C C . ARG A 1 83 ? -8.442 4.202 6.184 1.00 86.62 83 ARG A C 1
ATOM 656 O O . ARG A 1 83 ? -9.464 4.622 6.708 1.00 86.62 83 ARG A O 1
ATOM 663 N N . VAL A 1 84 ? -7.398 3.774 6.895 1.00 87.06 84 VAL A N 1
ATOM 664 C CA . VAL A 1 84 ? -7.345 3.874 8.366 1.00 87.06 84 VAL A CA 1
ATOM 665 C C . VAL A 1 84 ? -7.317 5.338 8.803 1.00 87.06 84 VAL A C 1
ATOM 667 O O . VAL A 1 84 ? -8.080 5.722 9.680 1.00 87.06 84 VAL A O 1
ATOM 670 N N . LEU A 1 85 ? -6.496 6.166 8.154 1.00 86.00 85 LEU A N 1
ATOM 671 C CA . LEU A 1 85 ? -6.417 7.603 8.418 1.00 86.00 85 LEU A CA 1
ATOM 672 C C . LEU A 1 85 ? -7.746 8.311 8.143 1.00 86.00 85 LEU A C 1
ATOM 674 O O . LEU A 1 85 ? -8.161 9.152 8.933 1.00 86.00 85 LEU A O 1
ATOM 678 N N . ARG A 1 86 ? -8.450 7.926 7.073 1.00 85.25 86 ARG A N 1
ATOM 679 C CA . ARG A 1 86 ? -9.790 8.445 6.781 1.00 85.25 86 ARG A CA 1
ATOM 680 C C . ARG A 1 86 ? -10.800 8.085 7.873 1.00 85.25 86 ARG A C 1
ATOM 682 O O . ARG A 1 86 ? -11.559 8.950 8.287 1.00 85.25 86 ARG A O 1
ATOM 689 N N . ASP A 1 87 ? -10.788 6.843 8.361 1.00 84.94 87 ASP A N 1
ATOM 690 C CA . ASP A 1 87 ? -11.648 6.416 9.477 1.00 84.94 87 ASP A CA 1
ATOM 691 C C . ASP A 1 87 ? -11.310 7.149 10.792 1.00 84.94 87 ASP A C 1
ATOM 693 O O . ASP A 1 87 ? -12.177 7.287 11.649 1.00 84.94 87 ASP A O 1
ATOM 697 N N . LEU A 1 88 ? -10.076 7.645 10.944 1.00 84.25 88 LEU A N 1
ATOM 698 C CA . LEU A 1 88 ? -9.644 8.500 12.058 1.00 84.25 88 LEU A CA 1
ATOM 699 C C . LEU A 1 88 ? -10.015 9.984 11.876 1.00 84.25 88 LEU A C 1
ATOM 701 O O . LEU A 1 88 ? -9.693 10.795 12.739 1.00 84.25 88 LEU A O 1
ATOM 705 N N . GLY A 1 89 ? -10.653 10.357 10.762 1.00 83.12 89 GLY A N 1
ATOM 706 C CA . GLY A 1 89 ? -10.981 11.750 10.445 1.00 83.12 89 GLY A CA 1
ATOM 707 C C . GLY A 1 89 ? -9.793 12.577 9.942 1.00 83.12 89 GLY A C 1
ATOM 708 O O . GLY A 1 89 ? -9.887 13.798 9.860 1.00 83.12 89 GLY A O 1
ATOM 70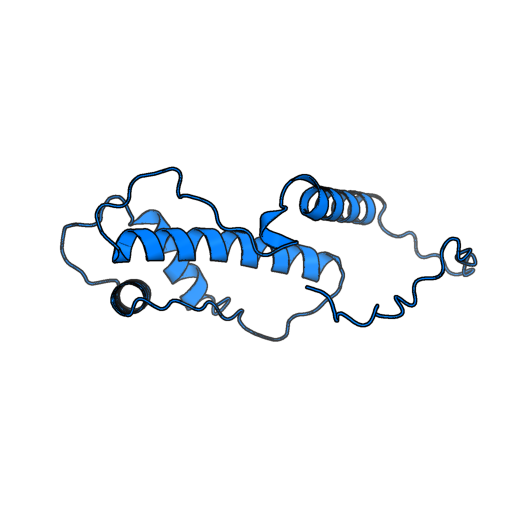9 N N . VAL A 1 90 ? -8.670 11.942 9.589 1.00 83.56 90 VAL A N 1
ATOM 710 C CA . VAL A 1 90 ? -7.508 12.630 9.013 1.00 83.56 90 VAL A CA 1
ATOM 711 C C . VAL A 1 90 ? -7.692 12.739 7.502 1.00 83.56 90 VAL A C 1
ATOM 713 O O . VAL A 1 90 ? -7.428 11.798 6.746 1.00 83.56 90 VAL A O 1
ATOM 716 N N . GLU A 1 91 ? -8.127 13.910 7.046 1.00 75.00 91 GLU A N 1
ATOM 717 C CA . GLU A 1 91 ? -8.233 14.212 5.621 1.00 75.00 91 GLU A CA 1
ATOM 718 C C . GLU A 1 91 ? -6.848 14.499 5.027 1.00 75.00 91 GLU A C 1
ATOM 720 O O . GLU A 1 91 ? -6.186 15.492 5.326 1.00 75.00 91 GLU A O 1
ATOM 725 N N . ARG A 1 92 ? -6.376 13.599 4.161 1.00 68.19 92 ARG A N 1
ATOM 726 C CA . ARG A 1 92 ? -5.176 13.828 3.350 1.00 68.19 92 ARG A CA 1
ATOM 727 C C . ARG A 1 92 ? -5.568 14.613 2.100 1.00 68.19 92 ARG A C 1
ATOM 729 O O . ARG A 1 92 ? -6.253 14.081 1.229 1.00 68.19 92 ARG A O 1
ATOM 736 N N . VAL A 1 93 ? -5.076 15.843 1.987 1.00 64.31 93 VAL A N 1
ATOM 737 C CA . VAL A 1 93 ? -5.261 16.701 0.808 1.00 64.31 93 VAL A CA 1
ATOM 738 C C . VAL A 1 93 ? -4.125 16.439 -0.193 1.00 64.31 93 VAL A C 1
ATOM 740 O O . VAL A 1 93 ? -3.158 17.194 -0.256 1.00 64.31 93 VAL A O 1
ATOM 743 N N . GLY A 1 94 ? -4.182 15.326 -0.936 1.00 78.31 94 GLY A N 1
ATOM 744 C CA . GLY A 1 94 ? -3.283 15.092 -2.080 1.00 78.31 94 GLY A CA 1
ATOM 745 C C . GLY A 1 94 ? -2.867 13.636 -2.350 1.00 78.31 94 GLY A C 1
ATOM 746 O O . GLY A 1 94 ? -3.138 12.755 -1.528 1.00 78.31 94 GLY A O 1
ATOM 747 N N . PRO A 1 95 ? -2.202 13.387 -3.500 1.00 82.38 95 PRO A N 1
ATOM 748 C CA . PRO A 1 95 ? -1.669 12.077 -3.873 1.00 82.38 95 PRO A CA 1
ATOM 749 C C . PRO A 1 95 ? -0.536 11.642 -2.938 1.00 82.38 95 PRO A C 1
ATOM 751 O O . PRO A 1 95 ? 0.235 12.457 -2.420 1.00 82.38 95 PRO A O 1
ATOM 754 N N . MET A 1 96 ? -0.424 10.337 -2.720 1.00 83.81 96 MET A N 1
ATOM 755 C CA . MET A 1 96 ? 0.584 9.744 -1.854 1.00 83.81 96 MET A CA 1
ATOM 756 C C . MET A 1 96 ? 1.854 9.443 -2.648 1.00 83.81 96 MET A C 1
ATOM 758 O O . MET A 1 96 ? 1.844 8.660 -3.586 1.00 83.81 96 MET A O 1
ATOM 762 N N . LYS A 1 97 ? 2.978 10.037 -2.246 1.00 84.44 97 LYS A N 1
ATOM 763 C CA . LYS A 1 97 ? 4.247 9.875 -2.963 1.00 84.44 97 LYS A CA 1
ATOM 764 C C . LYS A 1 97 ? 4.830 8.479 -2.736 1.00 84.44 97 LYS A C 1
ATOM 766 O O . LYS A 1 97 ? 5.139 8.124 -1.599 1.00 84.44 97 LYS A O 1
ATOM 771 N N . LEU A 1 98 ? 5.034 7.734 -3.819 1.00 85.38 98 LEU A N 1
ATOM 772 C CA . LEU A 1 98 ? 5.788 6.482 -3.832 1.00 85.38 98 LEU A CA 1
ATOM 773 C C . LEU A 1 98 ? 7.172 6.726 -4.449 1.00 85.38 98 LEU A C 1
ATOM 775 O O . LEU A 1 98 ? 7.273 7.212 -5.573 1.00 85.38 98 LEU A O 1
ATOM 779 N N . PHE A 1 99 ? 8.237 6.383 -3.723 1.00 85.06 99 PHE A N 1
ATOM 780 C CA . PHE A 1 99 ? 9.613 6.505 -4.210 1.00 85.06 99 PHE A CA 1
ATOM 781 C C . PHE A 1 99 ? 10.132 5.149 -4.700 1.00 85.06 99 PHE A C 1
ATOM 783 O O . PHE A 1 99 ? 9.916 4.131 -4.048 1.00 85.06 99 PHE A O 1
ATOM 790 N N . CYS A 1 100 ? 10.831 5.152 -5.834 1.00 85.62 100 CYS A N 1
ATOM 791 C CA . CYS A 1 100 ? 11.543 4.004 -6.391 1.00 85.62 100 CYS A CA 1
ATOM 792 C C . CYS A 1 100 ? 12.883 4.505 -6.949 1.00 85.62 100 CYS A C 1
ATOM 794 O O . CYS A 1 100 ? 12.945 5.590 -7.530 1.00 85.62 100 CYS A O 1
ATOM 796 N N . ASP A 1 101 ? 13.957 3.751 -6.744 1.00 88.69 101 ASP A N 1
ATOM 797 C CA . ASP A 1 101 ? 15.302 4.078 -7.229 1.00 88.69 101 ASP A CA 1
ATOM 798 C C . ASP A 1 101 ? 15.551 3.563 -8.660 1.00 88.69 101 ASP A C 1
ATOM 800 O O . ASP A 1 101 ? 16.399 4.083 -9.393 1.00 88.69 101 ASP A O 1
ATOM 804 N N . ASN A 1 102 ? 14.772 2.576 -9.102 1.00 88.00 102 ASN A N 1
ATOM 805 C CA . ASN A 1 102 ? 14.940 1.936 -10.391 1.00 88.00 102 ASN A CA 1
ATOM 806 C C . ASN A 1 102 ? 14.175 2.651 -11.515 1.00 88.00 102 ASN A C 1
ATOM 808 O O . ASN A 1 102 ? 12.966 2.490 -11.704 1.00 88.00 102 ASN A O 1
ATOM 812 N N . LYS A 1 103 ? 14.928 3.371 -12.356 1.00 85.25 103 LYS A N 1
ATOM 813 C CA . LYS A 1 103 ? 14.407 4.086 -13.534 1.00 85.25 103 LYS A CA 1
ATOM 814 C C . LYS A 1 103 ? 13.627 3.189 -14.498 1.00 85.25 103 LYS A C 1
ATOM 816 O O . LYS A 1 103 ? 12.643 3.646 -15.071 1.00 85.25 103 LYS A O 1
ATOM 821 N N . SER A 1 104 ? 14.037 1.929 -14.669 1.00 82.50 104 SER A N 1
ATOM 822 C CA . SER A 1 104 ? 13.332 0.999 -15.560 1.00 82.50 104 SER A CA 1
ATOM 823 C C . SER A 1 104 ? 11.954 0.624 -15.010 1.00 82.50 104 SER A C 1
ATOM 825 O O . SER A 1 104 ? 10.985 0.624 -15.762 1.00 82.50 104 SER A O 1
ATOM 827 N N . ALA A 1 105 ? 11.830 0.414 -13.695 1.00 83.06 105 ALA A N 1
ATOM 828 C CA . ALA A 1 105 ? 10.546 0.153 -13.047 1.00 83.06 105 ALA A CA 1
ATOM 829 C C . ALA A 1 105 ? 9.600 1.362 -13.158 1.00 83.06 105 ALA A C 1
ATOM 831 O O . ALA A 1 105 ? 8.425 1.195 -13.485 1.00 83.06 105 ALA A O 1
ATOM 832 N N . ILE A 1 106 ? 10.124 2.583 -12.989 1.00 84.19 106 ILE A N 1
ATOM 833 C CA . ILE A 1 106 ? 9.357 3.830 -13.163 1.00 84.19 106 ILE A CA 1
ATOM 834 C C . ILE A 1 106 ? 8.858 3.976 -14.606 1.00 84.19 106 ILE A C 1
ATOM 836 O O . ILE A 1 106 ? 7.685 4.266 -14.831 1.00 84.19 106 ILE A O 1
ATOM 840 N N . GLN A 1 107 ? 9.725 3.746 -15.593 1.00 81.81 107 GLN A N 1
ATOM 841 C CA . GLN A 1 107 ? 9.352 3.837 -17.007 1.00 81.81 107 GLN A CA 1
ATOM 842 C C . GLN A 1 107 ? 8.304 2.791 -17.394 1.00 81.81 107 GLN A C 1
ATOM 844 O O . GLN A 1 107 ? 7.371 3.117 -18.122 1.00 81.81 107 GLN A O 1
ATOM 849 N N . ILE A 1 108 ? 8.413 1.565 -16.872 1.00 79.00 108 ILE A N 1
ATOM 850 C CA . ILE A 1 108 ? 7.419 0.501 -17.077 1.00 79.00 108 ILE A CA 1
ATOM 851 C C . ILE A 1 108 ? 6.073 0.867 -16.432 1.00 79.00 108 ILE A C 1
ATOM 853 O O . ILE A 1 108 ? 5.022 0.555 -16.990 1.00 79.00 108 ILE A O 1
ATOM 857 N N . ALA A 1 109 ? 6.083 1.549 -15.281 1.00 76.94 109 ALA A N 1
ATOM 858 C CA . ALA A 1 109 ? 4.863 2.042 -14.642 1.00 76.94 109 ALA A CA 1
ATOM 859 C C . ALA A 1 109 ? 4.176 3.147 -15.468 1.00 76.94 109 ALA A C 1
ATOM 861 O O . ALA A 1 109 ? 2.949 3.187 -15.538 1.00 76.94 109 ALA A O 1
ATOM 862 N N . GLN A 1 110 ? 4.957 4.026 -16.104 1.00 78.75 110 GLN A N 1
ATOM 863 C CA . GLN A 1 110 ? 4.456 5.176 -16.868 1.00 78.75 110 GLN A CA 1
ATOM 864 C C . GLN A 1 110 ? 4.081 4.840 -18.320 1.00 78.75 110 GLN A C 1
ATOM 866 O O . GLN A 1 110 ? 3.133 5.413 -18.853 1.00 78.75 110 GLN A O 1
ATOM 871 N N . ASN A 1 111 ? 4.800 3.922 -18.973 1.00 74.62 111 ASN A N 1
ATOM 872 C CA . ASN A 1 111 ? 4.572 3.544 -20.365 1.00 74.62 111 ASN A CA 1
ATOM 873 C C . ASN A 1 111 ? 4.326 2.027 -20.499 1.00 74.62 111 ASN A C 1
ATOM 875 O O . ASN A 1 111 ? 5.259 1.234 -20.360 1.00 74.62 111 ASN A O 1
ATOM 879 N N . PRO A 1 112 ? 3.089 1.596 -20.816 1.00 58.91 112 PRO A N 1
ATOM 880 C CA . PRO A 1 112 ? 2.729 0.181 -20.870 1.00 58.91 112 PRO A CA 1
ATOM 881 C C . PRO A 1 112 ? 3.241 -0.547 -22.123 1.00 58.91 112 PRO A C 1
ATOM 883 O O . PRO A 1 112 ? 3.128 -1.775 -22.191 1.00 58.91 112 PRO A O 1
ATOM 886 N N . VAL A 1 113 ? 3.767 0.171 -23.123 1.00 55.59 113 VAL A N 1
ATOM 887 C CA . VAL A 1 113 ? 4.198 -0.419 -24.396 1.00 55.59 113 VAL A CA 1
ATOM 888 C C . VAL A 1 113 ? 5.623 -0.961 -24.262 1.00 55.59 113 VAL A C 1
ATOM 890 O O . VAL A 1 113 ? 6.597 -0.355 -24.697 1.00 55.59 113 VAL A O 1
ATOM 893 N N . GLN A 1 114 ? 5.742 -2.140 -23.654 1.00 55.28 114 GLN A N 1
ATOM 894 C CA . GLN A 1 114 ? 6.868 -3.042 -23.882 1.00 55.28 114 GLN A CA 1
ATOM 895 C C . GLN A 1 114 ? 6.335 -4.341 -24.476 1.00 55.28 114 GLN A C 1
ATOM 897 O O . GLN A 1 114 ? 5.469 -5.001 -23.900 1.00 55.28 114 GLN A O 1
ATOM 902 N N . HIS A 1 115 ? 6.858 -4.693 -25.648 1.00 51.28 115 HIS A N 1
ATOM 903 C CA . HIS A 1 115 ? 6.505 -5.916 -26.346 1.00 51.28 115 HIS A CA 1
ATOM 904 C C . HIS A 1 115 ? 7.164 -7.137 -25.661 1.00 51.28 115 HIS A C 1
ATOM 906 O O . HIS A 1 115 ? 8.384 -7.276 -25.622 1.00 51.28 115 HIS A O 1
ATOM 912 N N . ASP A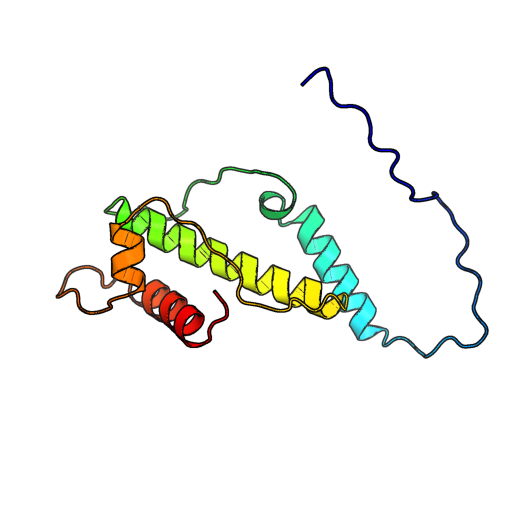 1 116 ? 6.307 -8.026 -25.145 1.00 53.12 116 ASP A N 1
ATOM 913 C CA . ASP A 1 116 ? 6.413 -9.493 -25.255 1.00 53.12 116 ASP A CA 1
ATOM 914 C C . ASP A 1 116 ? 7.136 -10.362 -24.189 1.00 53.12 116 ASP A C 1
ATOM 916 O O . ASP A 1 116 ? 7.319 -11.554 -24.432 1.00 53.12 116 ASP A O 1
ATOM 920 N N . ARG A 1 117 ? 7.513 -9.895 -22.979 1.00 54.59 117 ARG A N 1
ATOM 921 C CA . ARG A 1 117 ? 8.216 -10.795 -22.006 1.00 54.59 117 ARG A CA 1
ATOM 922 C C . ARG A 1 117 ? 7.849 -10.767 -20.510 1.00 54.59 117 ARG A C 1
ATOM 924 O O . ARG A 1 117 ? 8.470 -11.503 -19.744 1.00 54.59 117 ARG A O 1
ATOM 931 N N . THR A 1 118 ? 6.829 -10.033 -20.066 1.00 58.47 118 THR A N 1
ATOM 932 C CA . THR A 1 118 ? 6.512 -9.866 -18.620 1.00 58.47 118 THR A CA 1
ATOM 933 C C . THR A 1 118 ? 5.088 -10.274 -18.221 1.00 58.47 118 THR A C 1
ATOM 935 O O . THR A 1 118 ? 4.483 -9.668 -17.341 1.00 58.47 118 THR A O 1
ATOM 938 N N . LYS A 1 119 ? 4.565 -11.360 -18.809 1.00 63.12 119 LYS A N 1
ATOM 939 C CA . LYS A 1 119 ? 3.221 -11.903 -18.508 1.00 63.12 119 LYS A CA 1
ATOM 940 C C . LYS A 1 119 ? 2.976 -12.155 -17.013 1.00 63.12 119 LYS A C 1
ATOM 942 O O . LYS A 1 119 ? 1.876 -11.975 -16.510 1.00 63.12 119 LYS A O 1
ATOM 947 N N . HIS A 1 120 ? 4.019 -12.525 -16.273 1.00 64.12 120 HIS A N 1
ATOM 948 C CA . HIS A 1 120 ? 3.971 -12.821 -14.836 1.00 64.12 120 HIS A CA 1
ATOM 949 C C . HIS A 1 120 ? 3.926 -11.581 -13.923 1.00 64.12 120 HIS A C 1
ATOM 951 O O . HIS A 1 120 ? 3.981 -11.733 -12.704 1.00 64.12 120 HIS A O 1
ATOM 957 N N . VAL A 1 121 ? 3.850 -10.371 -14.492 1.00 69.50 121 VAL A N 1
ATOM 958 C CA . VAL A 1 121 ? 3.794 -9.083 -13.767 1.00 69.50 121 VAL A CA 1
ATOM 959 C C . VAL A 1 121 ? 2.686 -8.166 -14.320 1.00 69.50 121 VAL A C 1
ATOM 961 O O . VAL A 1 121 ? 2.553 -7.013 -13.917 1.00 69.50 121 VAL A O 1
ATOM 964 N N . GLU A 1 122 ? 1.862 -8.650 -15.255 1.00 71.00 122 GLU A N 1
ATOM 965 C CA . GLU A 1 122 ? 0.836 -7.827 -15.913 1.00 71.00 122 GLU A CA 1
ATOM 966 C C . GLU A 1 122 ? -0.221 -7.309 -14.933 1.00 71.00 122 GLU A C 1
ATOM 968 O O . GLU A 1 122 ? -0.603 -6.142 -15.014 1.00 71.00 122 GLU A O 1
ATOM 973 N N . VAL A 1 123 ? -0.652 -8.139 -13.978 1.00 76.06 123 VAL A N 1
ATOM 974 C CA . VAL A 1 123 ? -1.670 -7.770 -12.977 1.00 76.06 123 VAL A CA 1
ATOM 975 C C . VAL A 1 123 ? -1.187 -6.619 -12.098 1.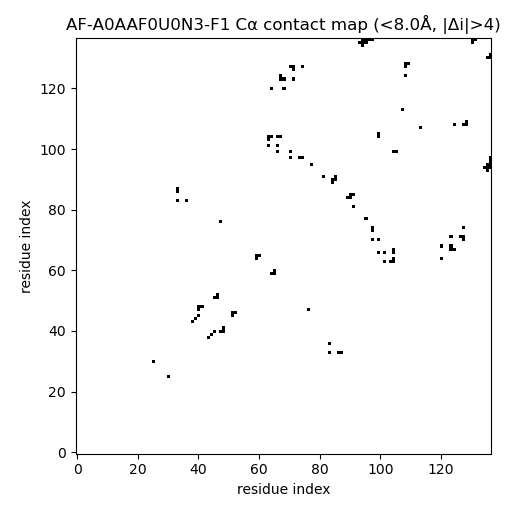00 76.06 123 VAL A C 1
ATOM 977 O O . VAL A 1 123 ? -1.864 -5.596 -11.995 1.00 76.06 123 VAL A O 1
ATOM 980 N N . ASP A 1 124 ? 0.015 -6.753 -11.537 1.00 77.25 124 ASP A N 1
ATOM 981 C CA . ASP A 1 124 ? 0.675 -5.715 -10.740 1.00 77.25 124 ASP A CA 1
ATOM 982 C C . ASP A 1 124 ? 0.801 -4.411 -11.541 1.00 77.25 124 ASP A C 1
ATOM 984 O O . ASP A 1 124 ? 0.624 -3.309 -11.017 1.00 77.25 124 ASP A O 1
ATOM 988 N N . ARG A 1 125 ? 1.039 -4.528 -12.855 1.00 77.44 125 ARG A N 1
ATOM 989 C CA . ARG A 1 125 ? 1.217 -3.370 -13.734 1.00 77.44 125 ARG A CA 1
ATOM 990 C C . ARG A 1 125 ? -0.075 -2.631 -13.984 1.00 77.44 125 ARG A C 1
ATOM 992 O O . ARG A 1 125 ? -0.107 -1.405 -13.881 1.00 77.44 125 ARG A O 1
ATOM 999 N N . HIS A 1 126 ? -1.130 -3.369 -14.300 1.00 80.81 126 HIS A N 1
ATOM 1000 C CA . HIS A 1 126 ? -2.458 -2.793 -14.441 1.00 80.81 126 HIS A CA 1
ATOM 1001 C C . HIS A 1 126 ? -2.903 -2.120 -13.142 1.00 80.81 126 HIS A C 1
ATOM 1003 O O . HIS A 1 126 ? -3.431 -1.012 -13.192 1.00 80.81 126 HIS A O 1
ATOM 1009 N N . PHE A 1 127 ? -2.603 -2.728 -11.993 1.00 82.62 127 PHE A N 1
ATOM 1010 C CA . PHE A 1 127 ? -2.918 -2.153 -10.692 1.00 82.62 127 PHE A CA 1
ATOM 1011 C C . PHE A 1 127 ? -2.194 -0.823 -10.437 1.00 82.62 127 PHE A C 1
ATOM 1013 O O . PHE A 1 127 ? -2.853 0.168 -10.132 1.00 82.62 127 PHE A O 1
ATOM 1020 N N . ILE A 1 128 ? -0.866 -0.762 -10.603 1.00 84.00 1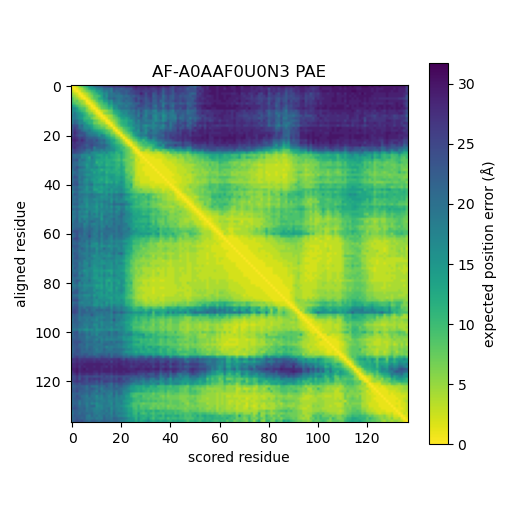28 ILE A N 1
ATOM 1021 C CA . ILE A 1 128 ? -0.095 0.483 -10.414 1.00 84.00 128 ILE A CA 1
ATOM 1022 C C . ILE A 1 128 ? -0.595 1.586 -11.353 1.00 84.00 128 ILE A C 1
ATOM 1024 O O . ILE A 1 128 ? -0.808 2.718 -10.916 1.00 84.00 128 ILE A O 1
ATOM 1028 N N . LYS A 1 129 ? -0.827 1.253 -12.628 1.00 83.38 129 LYS A N 1
ATOM 1029 C CA . LYS A 1 129 ? -1.328 2.211 -13.615 1.00 83.38 129 LYS A CA 1
ATOM 1030 C C . LYS A 1 129 ? -2.689 2.777 -13.222 1.00 83.38 129 LYS A C 1
ATOM 1032 O O . LYS A 1 129 ? -2.863 3.988 -13.241 1.00 83.38 129 LYS A O 1
ATOM 1037 N N . GLU A 1 130 ? -3.628 1.924 -12.820 1.00 85.31 130 GLU A N 1
ATOM 1038 C CA . GLU A 1 130 ? -4.949 2.377 -12.384 1.00 85.31 130 GLU A CA 1
ATOM 1039 C C . GLU A 1 130 ? -4.838 3.393 -11.234 1.00 85.31 130 GLU A C 1
ATOM 1041 O O . GLU A 1 130 ? -5.561 4.388 -11.207 1.00 85.31 130 GLU A O 1
ATOM 1046 N N . LYS A 1 131 ? -3.901 3.184 -10.300 1.00 85.19 131 LYS A N 1
ATOM 1047 C CA . LYS A 1 131 ? -3.679 4.103 -9.174 1.00 85.19 131 LYS A CA 1
ATOM 1048 C C . LYS A 1 131 ? -3.010 5.418 -9.575 1.00 85.19 131 LYS A C 1
ATOM 1050 O O . LYS A 1 131 ? -3.361 6.446 -8.990 1.00 85.19 131 LYS A O 1
ATOM 1055 N N . LEU A 1 132 ? -2.128 5.402 -10.576 1.00 84.00 132 LEU A N 1
ATOM 1056 C CA . LEU A 1 132 ? -1.564 6.611 -11.191 1.00 84.00 132 LEU A CA 1
ATOM 1057 C C . LEU A 1 132 ? -2.639 7.410 -11.941 1.00 84.00 132 LEU A C 1
ATOM 1059 O O . LEU A 1 132 ? -2.766 8.617 -11.741 1.00 84.00 132 LEU A O 1
ATOM 1063 N N . ASP A 1 133 ? -3.467 6.738 -12.743 1.00 84.25 133 ASP A N 1
ATOM 1064 C CA . ASP A 1 133 ? -4.549 7.368 -13.510 1.00 84.25 133 ASP A CA 1
ATOM 1065 C C . ASP A 1 133 ? -5.614 7.979 -12.573 1.00 84.25 133 ASP A C 1
ATOM 1067 O O . ASP A 1 133 ? -6.130 9.069 -12.825 1.00 84.25 133 ASP A O 1
ATOM 1071 N N . GLN A 1 134 ? -5.887 7.326 -11.435 1.00 84.44 134 GLN A N 1
ATOM 1072 C CA . GLN A 1 134 ? -6.756 7.836 -10.364 1.00 84.44 134 GLN A CA 1
ATOM 1073 C C . GLN A 1 134 ? -6.123 8.979 -9.545 1.00 84.44 134 GLN A C 1
ATOM 1075 O O . GLN A 1 134 ? -6.790 9.518 -8.660 1.00 84.44 134 GLN A O 1
ATOM 1080 N N . LYS A 1 135 ? -4.860 9.352 -9.807 1.00 80.94 135 LYS A N 1
ATOM 1081 C CA . LYS A 1 135 ? -4.083 10.347 -9.041 1.00 80.94 135 LYS A CA 1
ATOM 1082 C C . LYS A 1 135 ? -4.079 10.070 -7.535 1.00 80.94 135 LYS A C 1
ATOM 1084 O O . LYS A 1 135 ? -4.116 10.993 -6.720 1.00 80.94 135 LYS A O 1
ATOM 1089 N N . ILE A 1 136 ? -4.078 8.793 -7.156 1.00 78.44 136 ILE A N 1
ATOM 1090 C CA . ILE A 1 136 ? -3.940 8.392 -5.752 1.00 78.44 136 ILE A CA 1
ATOM 1091 C C . ILE A 1 136 ? -2.468 8.436 -5.337 1.00 78.44 136 ILE A C 1
ATOM 1093 O O . ILE A 1 136 ? -2.175 8.700 -4.169 1.00 78.44 136 ILE A O 1
ATOM 1097 N N . ILE A 1 137 ? -1.570 8.204 -6.296 1.00 77.25 137 ILE A N 1
ATOM 1098 C CA . ILE A 1 137 ? -0.111 8.208 -6.171 1.00 77.25 137 ILE A CA 1
ATOM 1099 C C . ILE A 1 137 ? 0.547 9.051 -7.255 1.00 77.25 137 ILE A C 1
ATOM 1101 O O . ILE A 1 137 ? -0.094 9.225 -8.316 1.00 77.25 137 ILE A O 1
#